Protein AF-A0A1R4G9J4-F1 (afdb_monomer_lite)

Secondary structure (DSSP, 8-state):
-HHHHHHHHHHHHHHHHHHHHHHHHHHHHHHHHH----HHHHHHHHHHHHHHHHHHHHHHHHHHHHHHHHHHHHHHTT-

Sequence (79 aa):
MGRDALWLTIQLCLPALIVALVVGVAIGLFQALTQIQEQTLVYAPKIIAIFVSLLLFLPLMGALLGGFMREIAARIAGM

Foldseek 3Di:
DVVVVVVLVCVLVVVLVVLCVVLVVVLVVVCVVVVPPPPVVSVVVVVVSVVVSCVVSVVVNVVSVVVVVVVVVVVVVVD

Organism: NCBI:txid1255603

Structure (mmCIF, N/CA/C/O backbone):
data_AF-A0A1R4G9J4-F1
#
_entry.id   AF-A0A1R4G9J4-F1
#
loop_
_atom_site.group_PDB
_atom_site.id
_atom_site.type_symbol
_atom_site.label_atom_id
_atom_site.label_alt_id
_atom_site.label_comp_id
_atom_site.label_asym_id
_atom_site.label_entity_id
_atom_site.label_seq_id
_atom_site.pdbx_PDB_ins_code
_atom_site.Cartn_x
_atom_site.Cartn_y
_atom_site.Cartn_z
_atom_site.occupancy
_atom_site.B_iso_or_equiv
_atom_site.auth_seq_id
_atom_site.auth_comp_id
_atom_site.auth_asym_id
_atom_site.auth_atom_id
_atom_site.pdbx_PDB_model_num
ATOM 1 N N . MET A 1 1 ? 9.477 9.524 -21.545 1.00 62.81 1 MET A N 1
ATOM 2 C CA . MET A 1 1 ? 10.136 9.784 -20.243 1.00 62.81 1 MET A CA 1
ATOM 3 C C . MET A 1 1 ? 9.207 10.480 -19.266 1.00 62.81 1 MET A C 1
ATOM 5 O O . MET A 1 1 ? 8.650 9.792 -18.429 1.00 62.81 1 MET A O 1
ATOM 9 N N . GLY A 1 2 ? 8.975 11.797 -19.370 1.00 75.94 2 GLY A N 1
ATOM 10 C CA . GLY A 1 2 ? 8.137 12.510 -18.390 1.00 75.94 2 GLY A CA 1
ATOM 11 C C . GLY A 1 2 ? 6.691 12.005 -18.334 1.00 75.94 2 GLY A C 1
ATOM 12 O O . GLY A 1 2 ? 6.161 11.768 -17.256 1.00 75.94 2 GLY A O 1
ATOM 13 N N . ARG A 1 3 ? 6.072 11.759 -19.496 1.00 80.12 3 ARG A N 1
ATOM 14 C CA . ARG A 1 3 ? 4.699 11.237 -19.575 1.00 80.12 3 ARG A CA 1
ATOM 15 C C . ARG A 1 3 ? 4.584 9.802 -19.051 1.00 80.12 3 ARG A C 1
ATOM 17 O O . ARG A 1 3 ? 3.667 9.526 -18.291 1.00 80.12 3 ARG A O 1
ATOM 2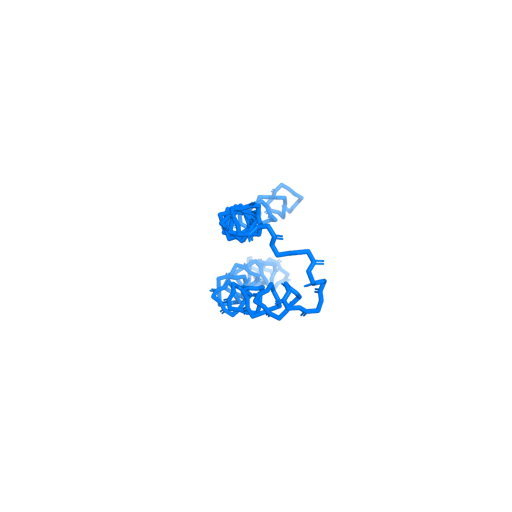4 N N . ASP A 1 4 ? 5.535 8.934 -19.391 1.00 79.81 4 ASP A N 1
ATOM 25 C CA . ASP A 1 4 ? 5.553 7.533 -18.939 1.00 79.81 4 ASP A CA 1
ATOM 26 C C . ASP A 1 4 ? 5.832 7.431 -17.436 1.00 79.81 4 ASP A C 1
ATOM 28 O O . ASP A 1 4 ? 5.191 6.652 -16.743 1.00 79.81 4 ASP A O 1
ATOM 32 N N . ALA A 1 5 ? 6.712 8.286 -16.904 1.00 77.88 5 ALA A N 1
ATOM 33 C CA . ALA A 1 5 ? 6.966 8.392 -15.469 1.00 77.88 5 ALA A CA 1
ATOM 34 C C . ALA A 1 5 ? 5.722 8.872 -14.701 1.00 77.88 5 ALA A C 1
ATOM 36 O O . ALA A 1 5 ? 5.394 8.329 -13.644 1.00 77.88 5 ALA A O 1
ATOM 37 N N . LEU A 1 6 ? 4.993 9.858 -15.242 1.00 83.25 6 LEU A N 1
ATOM 38 C CA . LEU A 1 6 ? 3.718 10.311 -14.675 1.00 83.25 6 LEU A CA 1
ATOM 39 C C . LEU A 1 6 ? 2.669 9.197 -14.715 1.00 83.25 6 LEU A C 1
ATOM 41 O O . LEU A 1 6 ? 1.952 8.991 -13.738 1.00 83.25 6 LEU A O 1
ATOM 45 N N . TRP A 1 7 ? 2.607 8.447 -15.815 1.00 83.81 7 TRP A N 1
ATOM 46 C CA . TRP A 1 7 ? 1.670 7.339 -15.959 1.00 83.81 7 TRP A CA 1
ATOM 47 C C . TRP A 1 7 ? 1.978 6.189 -15.010 1.00 83.81 7 TRP A C 1
ATOM 49 O O . TRP A 1 7 ? 1.075 5.685 -14.345 1.00 83.81 7 TRP A O 1
ATOM 59 N N . LEU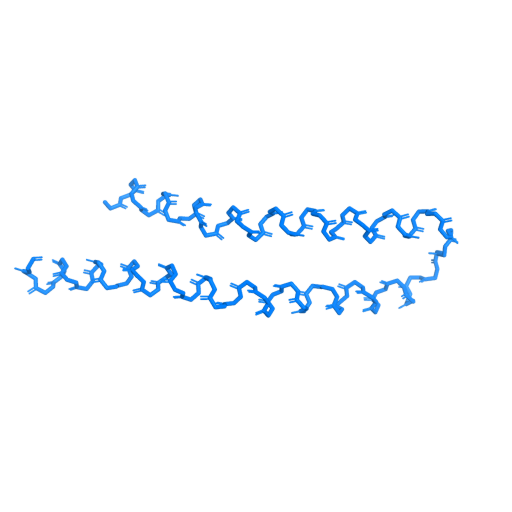 A 1 8 ? 3.257 5.870 -14.833 1.00 82.38 8 LEU A N 1
ATOM 60 C CA . LEU A 1 8 ? 3.685 4.874 -13.867 1.00 82.38 8 LEU A CA 1
ATOM 61 C C . LEU A 1 8 ? 3.411 5.309 -12.430 1.00 82.38 8 LEU A C 1
ATOM 63 O O . LEU A 1 8 ? 2.948 4.502 -11.634 1.00 82.38 8 LEU A O 1
ATOM 67 N N . THR A 1 9 ? 3.624 6.586 -12.109 1.00 80.25 9 THR A N 1
ATOM 68 C CA . THR A 1 9 ? 3.285 7.145 -10.792 1.00 80.25 9 THR A CA 1
ATOM 69 C C . THR A 1 9 ? 1.793 6.998 -10.507 1.00 80.25 9 THR A C 1
ATOM 71 O O . THR A 1 9 ? 1.409 6.546 -9.432 1.00 80.25 9 THR A O 1
ATOM 74 N N . ILE A 1 10 ? 0.940 7.321 -11.480 1.00 84.19 10 ILE A N 1
ATOM 75 C CA . ILE A 1 10 ? -0.511 7.174 -11.341 1.00 84.19 10 ILE A CA 1
ATOM 76 C C . ILE A 1 10 ? -0.888 5.704 -11.158 1.00 84.19 10 ILE A C 1
ATOM 78 O O . ILE A 1 10 ? -1.657 5.387 -10.256 1.00 84.19 10 ILE A O 1
ATOM 82 N N . GLN A 1 11 ? -0.315 4.801 -11.951 1.00 80.25 11 GLN A N 1
ATOM 83 C CA . GLN A 1 11 ? -0.601 3.367 -11.894 1.00 80.25 11 GLN A CA 1
ATOM 84 C C . GLN A 1 11 ? -0.080 2.702 -10.610 1.00 80.25 11 GLN A C 1
ATOM 86 O O . GLN A 1 11 ? -0.675 1.740 -10.130 1.00 80.25 11 GLN A O 1
ATOM 91 N N . LEU A 1 12 ? 0.989 3.244 -10.026 1.00 80.50 12 LEU A N 1
ATOM 92 C CA . LEU A 1 12 ? 1.560 2.820 -8.749 1.00 80.50 12 LEU A CA 1
ATOM 93 C C . LEU A 1 12 ? 0.733 3.327 -7.562 1.00 80.50 12 LEU A C 1
ATOM 95 O O . LEU A 1 12 ? 0.496 2.583 -6.612 1.00 80.50 12 LEU A O 1
ATOM 99 N N . CYS A 1 13 ? 0.236 4.563 -7.639 1.00 79.88 13 CYS A N 1
ATOM 100 C CA . CYS A 1 13 ? -0.596 5.158 -6.599 1.00 79.88 13 CYS A CA 1
ATOM 101 C C . CYS A 1 13 ? -2.051 4.665 -6.633 1.00 79.88 13 CYS A C 1
ATOM 103 O O . CYS A 1 13 ? -2.643 4.521 -5.571 1.00 79.88 13 CYS A O 1
ATOM 105 N N . LEU A 1 14 ? -2.640 4.377 -7.801 1.00 83.94 14 LEU A N 1
ATOM 106 C CA . LEU A 1 14 ? -4.052 3.977 -7.938 1.00 83.94 14 LEU A CA 1
ATOM 107 C C . LEU A 1 14 ? -4.477 2.818 -7.009 1.00 83.94 14 LEU A C 1
ATOM 109 O O . LEU A 1 14 ? -5.420 2.996 -6.236 1.00 83.94 14 LEU A O 1
ATOM 113 N N . PRO A 1 15 ? -3.819 1.641 -7.046 1.00 76.44 15 PRO A N 1
ATOM 114 C CA . PRO A 1 15 ? -4.229 0.490 -6.242 1.00 76.44 15 PRO A CA 1
ATOM 115 C C . PRO A 1 15 ? -4.007 0.736 -4.745 1.00 76.44 15 PRO A C 1
ATOM 117 O O . PRO A 1 15 ? -4.863 0.389 -3.932 1.00 76.44 15 PRO A O 1
ATOM 120 N N . ALA A 1 16 ? -2.905 1.400 -4.387 1.00 77.00 16 ALA A N 1
ATOM 121 C CA . ALA A 1 16 ? -2.604 1.762 -3.007 1.00 77.00 16 ALA A CA 1
ATOM 122 C C . ALA A 1 16 ? -3.619 2.775 -2.446 1.00 77.00 16 ALA A C 1
ATOM 124 O O . ALA A 1 16 ? -4.086 2.616 -1.321 1.00 77.00 16 ALA A O 1
ATOM 125 N N . LEU A 1 17 ? -4.008 3.783 -3.235 1.00 80.62 17 LEU A N 1
ATOM 126 C CA . LEU A 1 17 ? -4.989 4.801 -2.850 1.00 80.62 17 LEU A CA 1
ATOM 127 C C . LEU A 1 17 ? -6.385 4.210 -2.663 1.00 80.62 17 LEU A C 1
ATOM 129 O O . LEU A 1 17 ? -7.043 4.532 -1.676 1.00 80.62 17 LEU A O 1
ATOM 133 N N . ILE A 1 18 ? -6.832 3.335 -3.570 1.00 83.25 18 ILE A N 1
ATOM 134 C CA . ILE A 1 18 ? -8.145 2.682 -3.461 1.00 83.25 18 ILE A CA 1
ATOM 135 C C . ILE A 1 18 ? -8.230 1.882 -2.162 1.00 83.25 18 ILE A C 1
ATOM 137 O O . ILE A 1 18 ? -9.215 1.983 -1.434 1.00 83.25 18 ILE A O 1
ATOM 141 N N . VAL A 1 19 ? -7.193 1.117 -1.829 1.00 77.31 19 VAL A N 1
ATOM 142 C CA . VAL A 1 19 ? -7.240 0.297 -0.617 1.00 77.31 19 VAL A CA 1
ATOM 143 C C . VAL A 1 19 ? -7.014 1.112 0.646 1.00 77.31 19 VAL A C 1
ATOM 145 O O . VAL A 1 19 ? -7.705 0.871 1.633 1.00 77.31 19 VAL A O 1
ATOM 148 N N . ALA A 1 20 ? -6.155 2.131 0.617 1.00 75.81 20 ALA A N 1
ATOM 149 C CA . ALA A 1 20 ? -6.046 3.085 1.717 1.00 75.81 20 ALA A CA 1
ATOM 150 C C . ALA A 1 20 ? -7.388 3.783 1.999 1.00 75.81 20 ALA A C 1
ATOM 152 O O . ALA A 1 20 ? -7.757 3.945 3.162 1.00 75.81 20 ALA A O 1
ATOM 153 N N . LEU A 1 21 ? -8.145 4.139 0.955 1.00 84.06 21 LEU A N 1
ATOM 154 C CA . LEU A 1 21 ? -9.480 4.720 1.076 1.00 84.06 21 LEU A CA 1
ATOM 155 C C . LEU A 1 21 ? -10.463 3.727 1.710 1.00 84.06 21 LEU A C 1
ATOM 157 O O . LEU A 1 21 ? -11.098 4.057 2.706 1.00 84.06 21 LEU A O 1
ATOM 161 N N . VAL A 1 22 ? -10.566 2.505 1.178 1.00 85.00 22 VAL A N 1
ATOM 162 C CA . VAL A 1 22 ? -11.497 1.480 1.687 1.00 85.00 22 VAL A CA 1
ATOM 163 C C . VAL A 1 22 ? -11.197 1.131 3.145 1.00 85.00 22 VAL A C 1
ATOM 165 O O . VAL A 1 22 ? -12.097 1.137 3.984 1.00 85.00 22 VAL A O 1
ATOM 168 N N . VAL A 1 23 ? -9.930 0.869 3.466 1.00 78.50 23 VAL A N 1
ATOM 169 C CA . VAL A 1 23 ? -9.494 0.513 4.823 1.00 78.50 23 VAL A CA 1
ATOM 170 C C . VAL A 1 23 ? -9.652 1.700 5.773 1.00 78.50 23 VAL A C 1
ATOM 172 O O . VAL A 1 23 ? -10.154 1.536 6.885 1.00 78.50 23 VAL A O 1
ATOM 175 N N . GLY A 1 24 ? -9.281 2.907 5.337 1.00 76.38 24 GLY A N 1
ATOM 176 C CA . GLY A 1 24 ? -9.421 4.129 6.125 1.00 76.38 24 GLY A CA 1
ATOM 177 C C . GLY A 1 24 ? -10.877 4.448 6.460 1.00 76.38 24 GLY A C 1
ATOM 178 O O . GLY A 1 24 ? -11.184 4.752 7.613 1.00 76.38 24 GLY A O 1
ATOM 179 N N . VAL A 1 25 ? -11.780 4.310 5.485 1.00 84.12 25 VAL A N 1
ATOM 180 C CA . VAL A 1 25 ? -13.225 4.487 5.683 1.00 84.12 25 VAL A CA 1
ATOM 181 C C . VAL A 1 25 ? -13.779 3.415 6.614 1.00 84.12 25 VAL A C 1
ATOM 183 O O . VAL A 1 25 ? -14.489 3.761 7.553 1.00 84.12 25 VAL A O 1
ATOM 186 N N . ALA A 1 26 ? -13.431 2.140 6.415 1.00 82.94 26 ALA A N 1
ATOM 187 C CA . ALA A 1 26 ? -13.906 1.055 7.271 1.00 82.94 26 ALA A CA 1
ATOM 188 C C . ALA A 1 26 ? -13.526 1.290 8.742 1.00 82.94 26 ALA A C 1
ATOM 190 O O . ALA A 1 26 ? -14.389 1.262 9.617 1.00 82.94 26 ALA A O 1
ATOM 191 N N . ILE A 1 27 ? -12.255 1.598 9.017 1.00 77.06 27 ILE A N 1
ATOM 192 C CA . ILE A 1 27 ? -11.770 1.852 10.382 1.00 77.06 27 ILE A CA 1
ATOM 193 C C . ILE A 1 27 ? -12.407 3.112 10.971 1.00 77.06 27 ILE A C 1
ATOM 195 O O . ILE A 1 27 ? -12.822 3.096 12.128 1.00 77.06 27 ILE A O 1
ATOM 199 N N . GLY A 1 28 ? -12.520 4.188 10.184 1.00 77.81 28 GLY A N 1
ATOM 200 C CA . GLY A 1 28 ? -13.179 5.421 10.617 1.00 77.81 28 GLY A CA 1
ATOM 201 C C . GLY A 1 28 ? -14.647 5.197 10.987 1.00 77.81 28 GLY A C 1
ATOM 202 O O . GLY A 1 28 ? -15.118 5.728 11.991 1.00 77.81 28 GLY A O 1
ATOM 203 N N . LEU A 1 29 ? -15.349 4.347 10.232 1.00 83.62 29 LEU A N 1
ATOM 204 C CA . LEU A 1 29 ? -16.729 3.969 10.522 1.00 83.62 29 LEU A CA 1
ATOM 205 C C . LEU A 1 29 ? -16.826 3.162 11.824 1.00 83.62 29 LEU A C 1
ATOM 207 O O . LEU A 1 29 ? -17.662 3.468 12.668 1.00 83.62 29 LEU A O 1
ATOM 211 N N . PHE A 1 30 ? -15.945 2.178 12.028 1.00 77.12 30 PHE A N 1
ATOM 212 C CA . PHE A 1 30 ? -15.889 1.399 13.272 1.00 77.12 30 PHE A CA 1
ATOM 213 C C . PHE A 1 30 ? -15.593 2.272 14.496 1.00 77.12 30 PHE A C 1
ATOM 215 O O . PHE A 1 30 ? -16.206 2.086 15.550 1.00 77.12 30 PHE A O 1
ATOM 222 N N . GLN A 1 31 ? -14.697 3.251 14.347 1.00 69.44 31 GLN A N 1
ATOM 223 C CA . GLN A 1 31 ? -14.392 4.218 15.397 1.00 69.44 31 GLN A CA 1
ATOM 224 C C . GLN A 1 31 ? -15.613 5.094 15.727 1.00 69.44 31 GLN A C 1
ATOM 226 O O . GLN A 1 31 ? -15.913 5.312 16.898 1.00 69.44 31 GLN A O 1
ATOM 231 N N . ALA A 1 32 ? -16.347 5.557 14.710 1.00 77.69 32 ALA A N 1
ATOM 232 C CA . ALA A 1 32 ? -17.541 6.382 14.894 1.00 77.69 32 ALA A CA 1
ATOM 233 C C . ALA A 1 32 ? -18.718 5.604 15.512 1.00 77.69 32 ALA A C 1
ATOM 235 O O . ALA A 1 32 ? -19.397 6.121 16.398 1.00 77.69 32 ALA A O 1
ATOM 236 N N . LEU A 1 33 ? -18.946 4.358 15.076 1.00 78.75 33 LEU A N 1
ATOM 237 C CA . LEU A 1 33 ? -20.072 3.523 15.514 1.00 78.75 33 LEU A CA 1
ATOM 238 C C . LEU A 1 33 ? -19.948 3.040 16.963 1.00 78.75 33 LEU A C 1
ATOM 240 O O . LEU A 1 33 ? -20.962 2.849 17.626 1.00 78.75 33 LEU A O 1
ATOM 244 N N . THR A 1 34 ? -18.728 2.829 17.460 1.00 76.38 34 THR A N 1
ATOM 245 C CA . THR A 1 34 ? -18.499 2.289 18.813 1.00 76.38 34 THR A CA 1
ATOM 246 C C . THR A 1 34 ? -18.302 3.364 19.883 1.00 76.38 34 THR A C 1
ATOM 248 O O . THR A 1 34 ? -18.242 3.030 21.062 1.00 76.38 34 THR A O 1
ATOM 251 N N . GLN A 1 35 ? -18.219 4.646 19.501 1.00 67.31 35 GLN A N 1
ATOM 252 C CA . GLN A 1 35 ? -17.984 5.788 20.403 1.00 67.31 35 GLN A CA 1
ATOM 253 C C . GLN A 1 35 ? -16.761 5.634 21.337 1.00 67.31 35 GLN A C 1
ATOM 255 O O . GLN A 1 35 ? -16.658 6.326 22.351 1.00 67.31 35 GLN A O 1
ATOM 260 N N . ILE A 1 36 ? -15.800 4.764 21.002 1.00 66.12 36 ILE A N 1
ATOM 261 C CA . ILE A 1 36 ? -14.585 4.564 21.801 1.00 66.12 36 ILE A CA 1
ATOM 262 C C . ILE A 1 36 ? -13.619 5.723 21.514 1.00 66.12 36 ILE A C 1
ATOM 264 O O . ILE A 1 36 ? -12.958 5.762 20.476 1.00 66.12 36 ILE A O 1
ATOM 268 N N . GLN A 1 37 ? -13.548 6.686 22.439 1.00 58.09 37 GLN A N 1
ATOM 269 C CA . GLN A 1 37 ? -12.639 7.844 22.388 1.00 58.09 37 GLN A CA 1
ATOM 270 C C . GLN A 1 37 ? -11.306 7.617 23.126 1.00 58.09 37 GLN A C 1
ATOM 272 O O . GLN A 1 37 ? -10.489 8.532 23.228 1.00 58.09 37 GLN A O 1
ATOM 277 N N . GLU A 1 38 ? -11.052 6.399 23.610 1.00 67.56 38 GLU A N 1
ATOM 278 C CA . GLU A 1 38 ? -9.766 6.009 24.196 1.00 67.56 38 GLU A CA 1
ATOM 279 C C . GLU A 1 38 ? -8.699 5.960 23.095 1.00 67.56 38 GLU A C 1
ATOM 281 O O . GLU A 1 38 ? -8.565 4.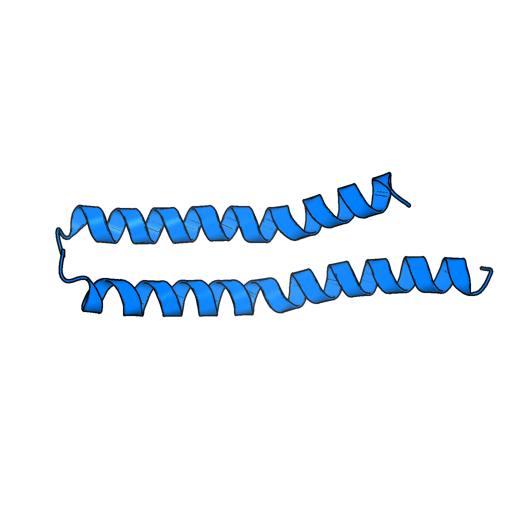970 22.369 1.00 67.56 38 GLU A O 1
ATOM 286 N N . GLN A 1 39 ? -7.951 7.059 22.940 1.00 58.09 39 GLN A N 1
ATOM 287 C CA . GLN A 1 39 ? -6.990 7.238 21.850 1.00 58.09 39 GLN A CA 1
ATOM 288 C C . GLN A 1 39 ? -6.016 6.053 21.717 1.00 58.09 39 GLN A C 1
ATOM 290 O O . GLN A 1 39 ? -5.721 5.627 20.604 1.00 58.09 39 GLN A O 1
ATOM 295 N N . THR A 1 40 ? -5.570 5.462 22.827 1.00 67.69 40 THR A N 1
ATOM 296 C CA . THR A 1 40 ? -4.620 4.335 22.852 1.00 67.69 40 THR A CA 1
ATOM 297 C C . THR A 1 40 ? -5.166 3.051 22.221 1.00 67.69 40 THR A C 1
ATOM 299 O O . THR A 1 40 ? -4.431 2.383 21.491 1.00 67.69 40 THR A O 1
ATOM 302 N N . LEU A 1 41 ? -6.446 2.717 22.429 1.00 67.62 41 LEU A N 1
ATOM 303 C CA . LEU A 1 41 ? -7.058 1.503 21.874 1.00 67.62 41 LEU A CA 1
ATOM 304 C C . LEU A 1 41 ? -7.318 1.634 20.367 1.00 67.62 41 LEU A C 1
ATOM 306 O O . LEU A 1 41 ? -7.268 0.645 19.645 1.00 67.62 41 LEU A O 1
ATOM 310 N N . VAL A 1 42 ? -7.556 2.853 19.875 1.00 67.69 42 VAL A N 1
ATOM 311 C CA . VAL A 1 42 ? -7.799 3.118 18.447 1.00 67.69 42 VAL A CA 1
ATOM 312 C C . VAL A 1 42 ? -6.500 3.091 17.629 1.00 67.69 42 VAL A C 1
ATOM 314 O O . VAL A 1 42 ? -6.514 2.713 16.453 1.00 67.69 42 VAL A O 1
ATOM 317 N N . TYR A 1 43 ? -5.358 3.448 18.226 1.00 69.94 43 TYR A N 1
ATOM 318 C CA . TYR A 1 43 ? -4.077 3.446 17.510 1.00 69.94 43 TYR A CA 1
ATOM 319 C C . TYR A 1 43 ? -3.613 2.039 17.109 1.00 69.94 43 TYR A C 1
ATOM 321 O O . TYR A 1 43 ? -3.068 1.876 16.016 1.00 69.94 43 TYR A O 1
ATOM 329 N N . ALA A 1 44 ? -3.860 1.014 17.931 1.00 80.75 44 ALA A N 1
ATOM 330 C CA . ALA A 1 44 ? -3.382 -0.344 17.655 1.00 80.75 44 ALA A CA 1
ATOM 331 C C . ALA A 1 44 ? -4.026 -0.992 16.402 1.00 80.75 44 ALA A C 1
ATOM 333 O O . ALA A 1 44 ? -3.279 -1.402 15.508 1.00 80.75 44 ALA A O 1
ATOM 334 N N . PRO A 1 45 ? -5.367 -1.024 16.238 1.00 72.81 45 PRO A N 1
ATOM 335 C CA . PRO A 1 45 ? -6.012 -1.523 15.020 1.00 72.81 45 PRO A CA 1
ATOM 336 C C . PRO A 1 45 ? -5.582 -0.757 13.767 1.00 72.81 45 PRO A C 1
ATOM 338 O O . PRO A 1 45 ? -5.387 -1.350 12.706 1.00 72.81 45 PRO A O 1
ATOM 341 N N . LYS A 1 46 ? -5.387 0.563 13.891 1.00 72.88 46 LYS A N 1
ATOM 342 C CA . LYS A 1 46 ? -5.002 1.434 12.776 1.00 72.88 46 LYS A CA 1
ATOM 343 C C . LYS A 1 46 ? -3.596 1.119 12.259 1.00 72.88 46 LYS A C 1
ATOM 345 O O . LYS A 1 46 ? -3.406 1.036 11.048 1.00 72.88 46 LYS A O 1
ATOM 350 N N . ILE A 1 47 ? -2.630 0.888 13.154 1.00 79.81 47 ILE A N 1
ATOM 351 C CA . ILE A 1 47 ? -1.262 0.493 12.781 1.00 79.81 47 ILE A CA 1
ATOM 352 C C . ILE A 1 47 ? -1.265 -0.867 12.079 1.00 79.81 47 ILE A C 1
ATOM 354 O O . ILE A 1 47 ? -0.665 -0.994 11.014 1.00 79.81 47 ILE A O 1
ATOM 358 N N . ILE A 1 48 ? -1.972 -1.860 12.628 1.00 82.69 48 ILE A N 1
ATOM 359 C CA . ILE A 1 48 ? -2.044 -3.207 12.040 1.00 82.69 48 ILE A CA 1
ATOM 360 C C . ILE A 1 48 ? -2.639 -3.144 10.630 1.00 82.69 48 ILE A C 1
ATOM 362 O O . ILE A 1 48 ? -2.091 -3.733 9.702 1.00 82.69 48 ILE A O 1
ATOM 366 N N . ALA A 1 49 ? -3.715 -2.383 10.437 1.00 77.94 49 ALA A N 1
ATOM 367 C CA . ALA A 1 49 ? -4.346 -2.247 9.131 1.00 77.94 49 ALA A CA 1
ATOM 368 C C . ALA A 1 49 ? -3.447 -1.551 8.091 1.00 77.94 49 ALA A C 1
ATOM 370 O O . A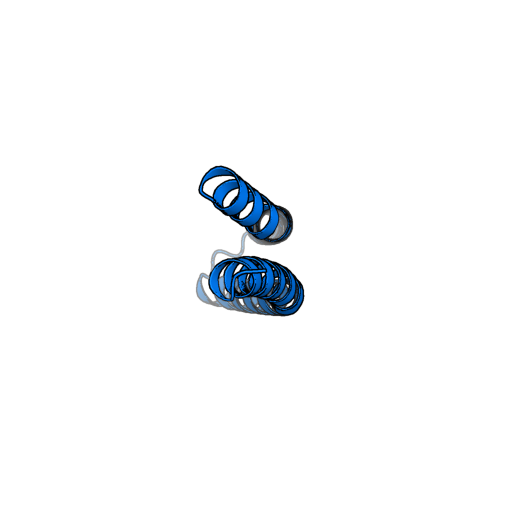LA A 1 49 ? -3.394 -1.972 6.932 1.00 77.94 49 ALA A O 1
ATOM 371 N N . ILE A 1 50 ? -2.689 -0.525 8.496 1.00 76.94 50 ILE A N 1
ATOM 372 C CA . ILE A 1 50 ? -1.688 0.109 7.624 1.00 76.94 50 ILE A CA 1
ATOM 373 C C . ILE A 1 50 ? -0.574 -0.891 7.288 1.00 76.94 50 ILE A C 1
ATOM 375 O O . ILE A 1 50 ? -0.183 -1.003 6.132 1.00 76.94 50 ILE A O 1
ATOM 379 N N . PHE A 1 51 ? -0.108 -1.672 8.261 1.00 83.25 51 PHE A N 1
ATOM 380 C CA . PHE A 1 51 ? 0.954 -2.656 8.052 1.00 83.25 51 PHE A CA 1
ATOM 381 C C . PHE A 1 51 ? 0.531 -3.777 7.089 1.00 83.25 51 PHE A C 1
ATOM 383 O O . PHE A 1 51 ? 1.270 -4.120 6.168 1.00 83.25 51 PHE A O 1
ATOM 390 N N . VAL A 1 52 ? -0.686 -4.307 7.254 1.00 83.31 52 VAL A N 1
ATOM 391 C CA . VAL A 1 52 ? -1.261 -5.336 6.370 1.00 83.31 52 VAL A CA 1
ATOM 392 C C . VAL A 1 52 ? -1.492 -4.795 4.963 1.00 83.31 52 VAL A C 1
ATOM 394 O O . VAL A 1 52 ? -1.163 -5.472 3.991 1.00 83.31 52 VAL A O 1
ATOM 397 N N . SER A 1 53 ? -2.024 -3.575 4.833 1.00 78.56 53 SER A N 1
ATOM 398 C CA . SER A 1 53 ? -2.198 -2.967 3.511 1.00 78.56 53 SER A CA 1
ATOM 399 C C . SER A 1 53 ? -0.847 -2.771 2.820 1.00 78.56 53 SER A C 1
ATOM 401 O O . SER A 1 53 ? -0.691 -3.196 1.679 1.00 78.56 53 SER A O 1
ATOM 403 N N . LEU A 1 54 ? 0.168 -2.254 3.518 1.00 79.56 54 LEU A N 1
ATOM 404 C CA . LEU A 1 54 ? 1.510 -2.079 2.962 1.00 79.56 54 LEU A CA 1
ATOM 405 C C . LEU A 1 54 ? 2.114 -3.417 2.507 1.00 79.56 54 LEU A C 1
ATOM 407 O O . LEU A 1 54 ? 2.606 -3.491 1.386 1.00 79.56 54 LEU A O 1
ATOM 411 N N . LEU A 1 55 ? 2.003 -4.486 3.305 1.00 84.62 55 LEU A N 1
ATOM 412 C CA . LEU A 1 55 ? 2.462 -5.830 2.919 1.00 84.62 55 LEU A CA 1
ATOM 413 C C . LEU A 1 55 ? 1.764 -6.368 1.662 1.00 84.62 55 LEU A C 1
ATOM 415 O O . LEU A 1 55 ? 2.416 -6.990 0.825 1.00 84.62 55 LEU A O 1
ATOM 419 N N . LEU A 1 56 ? 0.463 -6.109 1.503 1.00 81.12 56 LEU A N 1
ATOM 420 C CA . LEU A 1 56 ? -0.288 -6.509 0.311 1.00 81.12 56 LEU A CA 1
ATOM 421 C C . LEU A 1 56 ? 0.125 -5.717 -0.941 1.00 81.12 56 LEU A C 1
ATOM 423 O O . LEU A 1 56 ? 0.200 -6.298 -2.023 1.00 81.12 56 LEU A O 1
ATOM 427 N N . PHE A 1 57 ? 0.420 -4.416 -0.817 1.00 77.12 57 PHE A N 1
ATOM 428 C CA . PHE A 1 57 ? 0.819 -3.574 -1.960 1.00 77.12 57 PHE A CA 1
ATOM 429 C C . PHE A 1 57 ? 2.306 -3.633 -2.298 1.00 77.12 57 PHE A C 1
ATOM 431 O O . PHE A 1 57 ? 2.679 -3.317 -3.429 1.00 77.12 57 PHE A O 1
ATOM 438 N N . LEU A 1 58 ? 3.152 -4.080 -1.370 1.00 83.06 58 LEU A N 1
ATOM 439 C CA . LEU A 1 58 ? 4.597 -4.183 -1.555 1.00 83.06 58 LEU A CA 1
ATOM 440 C C . LEU A 1 58 ? 5.015 -4.943 -2.835 1.00 83.06 58 LEU A C 1
ATOM 442 O O . LEU A 1 58 ? 5.812 -4.393 -3.602 1.00 83.06 58 LEU A O 1
ATOM 446 N N . PRO A 1 59 ? 4.486 -6.150 -3.144 1.00 81.62 59 PRO A N 1
ATOM 447 C CA . PRO A 1 59 ? 4.858 -6.868 -4.367 1.00 81.62 59 PRO A CA 1
ATOM 448 C C . PRO A 1 59 ? 4.419 -6.148 -5.650 1.00 81.62 59 PRO A C 1
ATOM 450 O O . PRO A 1 59 ? 5.152 -6.154 -6.639 1.00 81.62 59 PRO A O 1
ATOM 453 N N . LEU A 1 60 ? 3.258 -5.488 -5.640 1.00 80.56 60 LEU A N 1
ATOM 454 C CA . LEU A 1 60 ? 2.744 -4.746 -6.794 1.00 80.56 60 LEU A CA 1
ATOM 455 C C . LEU A 1 60 ? 3.603 -3.511 -7.096 1.00 80.56 60 LEU A C 1
ATOM 457 O O . LEU A 1 60 ? 3.997 -3.292 -8.241 1.00 80.56 60 LEU A O 1
ATOM 461 N N . MET A 1 61 ? 3.934 -2.730 -6.065 1.00 80.00 61 MET A N 1
ATOM 462 C CA . MET A 1 61 ? 4.813 -1.563 -6.195 1.00 80.00 61 MET A CA 1
ATOM 463 C C . MET A 1 61 ? 6.207 -1.983 -6.679 1.00 80.00 61 MET A C 1
ATOM 465 O O . MET A 1 61 ? 6.769 -1.341 -7.566 1.00 80.00 61 MET A O 1
ATOM 469 N N . GLY A 1 62 ? 6.731 -3.099 -6.159 1.00 83.31 62 GLY A N 1
ATOM 470 C CA . GLY A 1 62 ? 8.001 -3.678 -6.599 1.00 83.31 62 GLY A CA 1
ATOM 471 C C . GLY A 1 62 ? 7.998 -4.096 -8.073 1.00 83.31 62 GLY A C 1
ATOM 472 O O . GLY A 1 62 ? 8.950 -3.796 -8.792 1.00 83.31 62 GLY A O 1
ATOM 473 N N . ALA A 1 63 ? 6.922 -4.726 -8.554 1.00 83.06 63 ALA A N 1
ATOM 474 C CA . ALA A 1 63 ? 6.793 -5.124 -9.957 1.00 83.06 63 ALA A CA 1
ATOM 475 C C . ALA A 1 63 ? 6.739 -3.917 -10.911 1.00 83.06 63 ALA A C 1
ATOM 477 O O . ALA A 1 63 ? 7.404 -3.921 -11.947 1.00 83.06 63 ALA A O 1
ATOM 478 N N . LEU A 1 64 ? 5.996 -2.866 -10.547 1.00 82.06 64 LEU A N 1
ATOM 479 C CA . LEU A 1 64 ? 5.868 -1.646 -11.351 1.00 82.06 64 LEU A CA 1
ATOM 480 C C . LEU A 1 64 ? 7.189 -0.867 -11.428 1.00 82.06 64 LEU A C 1
ATOM 482 O O . LEU A 1 64 ? 7.625 -0.498 -12.518 1.00 82.06 64 LEU A O 1
ATOM 486 N N . LEU A 1 65 ? 7.863 -0.671 -10.290 1.00 84.31 65 LEU A N 1
ATOM 487 C CA . LEU A 1 65 ? 9.171 -0.010 -10.244 1.00 84.31 65 LEU A CA 1
ATOM 488 C C . LEU A 1 65 ? 10.246 -0.830 -10.963 1.00 84.31 65 LEU A C 1
ATOM 490 O O . LEU A 1 65 ? 11.051 -0.273 -11.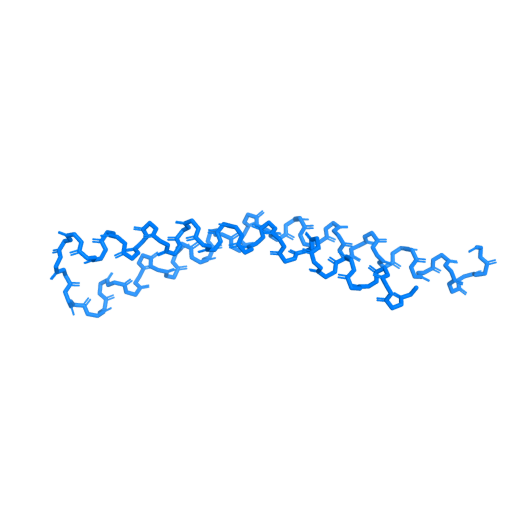706 1.00 84.31 65 LEU A O 1
ATOM 494 N N . GLY A 1 66 ? 10.240 -2.154 -10.787 1.00 85.75 66 GLY A N 1
ATOM 495 C CA . GLY A 1 66 ? 11.159 -3.056 -11.477 1.00 85.75 66 GLY A CA 1
ATOM 496 C C . GLY A 1 66 ? 10.967 -3.048 -12.996 1.00 85.75 66 GLY A C 1
ATOM 497 O O . GLY A 1 66 ? 11.951 -3.043 -13.737 1.00 85.75 66 GLY A O 1
ATOM 498 N N . GLY A 1 67 ? 9.717 -2.994 -13.468 1.00 83.56 67 GLY A N 1
ATOM 499 C CA . GLY A 1 67 ? 9.385 -2.850 -14.887 1.00 83.56 67 GLY A CA 1
ATOM 500 C C . GLY A 1 67 ? 9.895 -1.533 -15.472 1.00 83.56 67 GLY A C 1
ATOM 501 O O . GLY A 1 67 ? 10.593 -1.543 -16.484 1.00 83.56 67 GLY A O 1
ATOM 502 N N . PHE A 1 68 ? 9.642 -0.415 -14.784 1.00 83.44 68 PHE A N 1
ATOM 503 C CA . PHE A 1 68 ? 10.146 0.899 -15.194 1.00 83.44 68 PHE A CA 1
ATOM 504 C C . PHE A 1 68 ? 11.671 0.953 -15.242 1.00 83.44 68 PHE A C 1
ATOM 506 O O . PHE A 1 68 ? 12.256 1.480 -16.185 1.00 83.44 68 PHE A O 1
ATOM 513 N N . MET A 1 69 ? 12.324 0.378 -14.229 1.00 86.50 69 MET A N 1
ATOM 514 C CA . MET A 1 69 ? 13.779 0.351 -14.144 1.00 86.50 69 MET A CA 1
ATOM 515 C C . MET A 1 69 ? 14.386 -0.441 -15.303 1.00 86.50 69 MET A C 1
ATOM 517 O O . MET A 1 69 ? 15.388 -0.015 -15.869 1.00 86.50 69 MET A O 1
ATOM 521 N N . ARG A 1 70 ? 13.769 -1.562 -15.698 1.00 86.62 70 ARG A N 1
ATOM 522 C CA . ARG A 1 70 ? 14.187 -2.326 -16.884 1.00 86.62 70 ARG A CA 1
ATOM 523 C C . ARG A 1 70 ? 14.025 -1.524 -18.169 1.00 86.62 70 ARG A C 1
ATOM 525 O O . ARG A 1 70 ? 14.909 -1.580 -19.016 1.00 86.62 70 ARG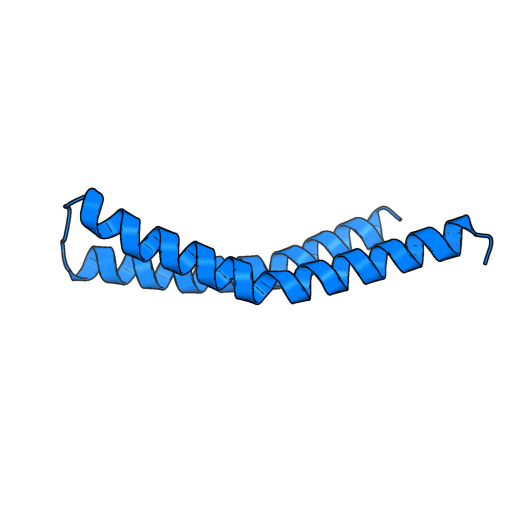 A O 1
ATOM 532 N N . GLU A 1 71 ? 12.940 -0.769 -18.306 1.00 85.81 71 GLU A N 1
ATOM 533 C CA . GLU A 1 71 ? 12.715 0.075 -19.480 1.00 85.81 71 GLU A CA 1
ATOM 534 C C . GLU A 1 71 ? 13.736 1.219 -19.573 1.00 85.81 71 GLU A C 1
ATOM 536 O O . GLU A 1 71 ? 14.282 1.478 -20.643 1.00 85.81 71 GLU A O 1
ATOM 541 N N . ILE A 1 72 ? 14.060 1.861 -18.447 1.00 86.44 72 ILE A N 1
ATOM 542 C CA . ILE A 1 72 ? 15.136 2.858 -18.378 1.00 86.44 72 ILE A CA 1
ATOM 543 C C . ILE A 1 72 ? 16.489 2.213 -18.698 1.00 86.44 72 ILE A C 1
ATOM 545 O O . ILE A 1 72 ? 17.244 2.749 -19.505 1.00 86.44 72 ILE A O 1
ATOM 549 N N . ALA A 1 73 ? 16.794 1.062 -18.096 1.00 88.12 73 ALA A N 1
ATOM 550 C CA . ALA A 1 73 ? 18.063 0.368 -18.292 1.00 88.12 73 ALA A CA 1
ATOM 551 C C . ALA A 1 73 ? 18.269 -0.071 -19.750 1.00 88.12 73 ALA A C 1
ATOM 553 O O . ALA A 1 73 ? 19.365 0.106 -20.275 1.00 88.12 73 ALA A O 1
ATOM 554 N N . ALA A 1 74 ? 17.226 -0.577 -20.417 1.00 86.88 74 ALA A N 1
ATOM 555 C CA . ALA A 1 74 ? 17.275 -0.943 -21.833 1.00 86.88 74 ALA A CA 1
ATOM 556 C C . ALA A 1 74 ? 17.621 0.266 -22.714 1.00 86.88 74 ALA A C 1
ATOM 558 O O . ALA A 1 74 ? 18.553 0.208 -23.512 1.00 86.88 74 ALA A O 1
ATOM 559 N N . ARG A 1 75 ? 16.955 1.400 -22.464 1.00 82.00 75 ARG A N 1
ATOM 560 C CA . ARG A 1 75 ? 17.178 2.647 -23.205 1.00 82.00 75 ARG A CA 1
ATOM 561 C C . ARG A 1 75 ? 18.562 3.259 -22.956 1.00 82.00 75 ARG A C 1
ATOM 563 O O . ARG A 1 75 ? 19.108 3.894 -23.852 1.00 82.00 75 ARG A O 1
ATOM 570 N N . ILE A 1 76 ? 19.136 3.088 -21.760 1.00 85.88 76 ILE A N 1
ATOM 571 C CA . ILE A 1 76 ? 20.517 3.513 -21.451 1.00 85.88 76 ILE A CA 1
ATOM 572 C C . ILE A 1 76 ? 21.540 2.592 -22.126 1.00 85.88 76 ILE A C 1
ATOM 574 O O . ILE A 1 76 ? 22.562 3.070 -22.610 1.00 85.88 76 ILE A O 1
ATOM 578 N N . ALA A 1 77 ? 21.271 1.284 -22.177 1.00 86.62 77 ALA A N 1
ATOM 579 C CA . ALA A 1 77 ? 22.153 0.295 -22.795 1.00 86.62 77 ALA A CA 1
ATOM 580 C C . ALA A 1 77 ? 22.237 0.408 -24.333 1.00 86.62 77 ALA A C 1
ATOM 582 O O . ALA A 1 77 ? 23.022 -0.308 -24.951 1.00 86.62 77 ALA A O 1
ATOM 583 N N . GLY A 1 78 ? 21.482 1.323 -24.948 1.00 71.88 78 GLY A N 1
ATOM 584 C CA . GLY A 1 78 ? 21.550 1.606 -26.382 1.00 71.88 78 GLY A CA 1
ATOM 585 C C . GLY A 1 78 ? 20.766 0.629 -27.260 1.00 71.88 78 GLY A C 1
ATOM 586 O O . GLY A 1 78 ? 21.013 0.594 -28.464 1.00 71.88 78 GLY A O 1
ATOM 587 N N . MET A 1 79 ? 19.843 -0.143 -26.672 1.00 54.88 79 MET A N 1
ATOM 588 C CA . MET A 1 79 ? 18.802 -0.891 -27.391 1.00 54.88 79 MET A CA 1
ATOM 589 C C . MET A 1 79 ? 17.479 -0.125 -27.392 1.00 54.88 79 MET A C 1
ATOM 591 O O . MET A 1 79 ? 17.102 0.427 -26.331 1.00 54.88 79 MET A O 1
#

InterPro domains:
  IPR002191 Bacterial export protein family 3 [PF01313] (2-69)
  IPR002191 Bacterial export protein family 3 [PIRSF004669] (2-78)
  IPR002191 Bacterial export protein family 3 [PR00952] (10-31)
  IPR002191 Bacterial export protein family 3 [PR00952] (31-46)
  IPR002191 Bacterial export protein family 3 [PR00952] (46-68)
  IPR002191 Bacterial export protein family 3 [PTHR34040] (2-78)
  IPR006305 Flagellar biosynthesis protein FliQ [TIGR01402] (1-77)

Radius of gyration: 18.15 Å; chains: 1; bounding box: 42×19×52 Å

pLDDT: mean 78.58, std 7.03, range [54.88, 88.12]